Protein 6O19 (pdb70)

Organism: Schizosaccharomyces pombe (strain 972 / ATCC 24843) (NCBI:txid284812)

InterPro domains:
  IPR001138 Zn(2)Cys(6) fungal-type DNA-binding domain [PS50048] (291-318)
  IPR001138 Zn(2)Cys(6) fungal-type DNA-binding domain [SM00066] (286-329)
  IPR001138 Zn(2)Cys(6) fungal-type DNA-binding domain [cd00067] (288-319)
  IPR036864 Zn(2)-C6 fungal-type DNA-binding domain superfamily [G3DSA:4.10.240.10] (289-373)
  IPR036864 Zn(2)-C6 fungal-type DNA-binding domain superfamily [SSF57701] (282-324)
  IPR050335 ERT1/acuK gluconeogenesis transcription factor [PTHR47659] (65-733)

Structure (mmCIF, N/CA/C/O backbone):
data_6O19
#
_entry.id   6O19
#
_cell.length_a   53.169
_cell.length_b   37.581
_cell.length_c   57.564
_cell.angle_alpha   90.00
_cell.angle_beta   104.23
_cell.angle_gamma   90.00
#
_symmetry.space_group_name_H-M   'P 1 21 1'
#
loop_
_entity.id
_entity.type
_entity.pdbx_description
1 polymer 'Transcription factor Pho7'
2 polymer "DNA (5'-D(*TP*TP*AP*TP*TP*CP*GP*GP*AP*AP*AP*TP*TP*AP*AP*AP*AP*AP*CP*A)-3')"
3 polymer "DNA (5'-D(*GP*TP*TP*TP*TP*TP*AP*AP*TP*TP*TP*CP*CP*GP*AP*AP*TP*AP*AP*T)-3')"
4 non-polymer 'ZINC ION'
5 water water
#
loop_
_atom_site.group_PDB
_atom_site.id
_atom_site.type_symbol
_atom_site.label_atom_id
_atom_site.label_alt_id
_atom_site.label_comp_id
_atom_site.label_asym_id
_atom_site.label_entity_id
_atom_site.label_seq_id
_atom_site.pdbx_PDB_ins_code
_atom_site.Cartn_x
_atom_site.Cartn_y
_atom_site.Cartn_z
_atom_site.occupancy
_atom_site.B_iso_or_equiv
_atom_site.auth_seq_id
_atom_site.auth_comp_id
_atom_site.auth_asym_id
_atom_site.auth_atom_id
_atom_site.pdbx_PDB_model_num
ATOM 1 N N . SER A 1 1 ? -16.064 -14.740 10.733 1.00 30.25 0 SER A N 1
ATOM 2 C CA . SER A 1 1 ? -16.531 -13.402 10.391 1.00 31.53 0 SER A CA 1
ATOM 3 C C . SER A 1 1 ? -17.317 -13.451 9.088 1.00 31.50 0 SER A C 1
ATOM 4 O O . SER A 1 1 ? -16.941 -14.155 8.159 1.00 37.23 0 SER A O 1
ATOM 7 N N . GLY A 1 2 ? -18.416 -12.715 9.023 1.00 31.09 279 GLY A N 1
ATOM 8 C CA . GLY A 1 2 ? -19.135 -12.600 7.778 1.00 31.46 279 GLY A CA 1
ATOM 9 C C . GLY A 1 2 ? -18.334 -11.826 6.756 1.00 33.52 279 GLY A C 1
ATOM 10 O O . GLY A 1 2 ? -17.360 -11.136 7.059 1.00 37.51 279 GLY A O 1
ATOM 11 N N . LYS A 1 3 ? -18.769 -11.955 5.511 1.00 35.46 280 LYS A N 1
ATOM 12 C CA . LYS A 1 3 ? -18.124 -11.286 4.390 1.00 39.15 280 LYS A CA 1
ATOM 13 C C . LYS A 1 3 ? -18.493 -9.811 4.289 1.00 38.12 280 LYS A C 1
ATOM 14 O O . LYS A 1 3 ? -19.674 -9.457 4.303 1.00 38.89 280 LYS A O 1
ATOM 20 N N . VAL A 1 4 ? -17.487 -8.964 4.106 1.00 36.80 281 VAL A N 1
ATOM 21 C CA . VAL A 1 4 ? -17.696 -7.553 3.802 1.00 41.20 281 VAL A CA 1
ATOM 22 C C . VAL A 1 4 ? -17.773 -7.383 2.288 1.00 41.98 281 VAL A C 1
ATOM 23 O O . VAL A 1 4 ? -16.986 -7.984 1.548 1.00 43.19 281 VAL A O 1
ATOM 27 N N . LYS A 1 5 ? -18.735 -6.586 1.827 1.00 42.94 282 LYS A N 1
ATOM 28 C CA . LYS A 1 5 ? -18.914 -6.333 0.399 1.00 43.43 282 LYS A CA 1
ATOM 29 C C . LYS A 1 5 ? -17.721 -5.547 -0.134 1.00 38.65 282 LYS A C 1
ATOM 30 O O . LYS A 1 5 ? -17.512 -4.390 0.245 1.00 41.65 282 LYS A O 1
ATOM 36 N N . LYS A 1 6 ? -16.921 -6.180 -0.994 1.00 39.58 283 LYS A N 1
ATOM 37 C CA . LYS A 1 6 ? -15.820 -5.495 -1.669 1.00 37.16 283 LYS A CA 1
ATOM 38 C C . LYS A 1 6 ? -16.396 -4.514 -2.684 1.00 31.36 283 LYS A C 1
ATOM 39 O O . LYS A 1 6 ? -17.041 -4.929 -3.652 1.00 35.01 283 LYS A O 1
ATOM 45 N N . ARG A 1 7 ? -16.186 -3.214 -2.468 1.00 29.95 284 ARG A N 1
ATOM 46 C CA . ARG A 1 7 ? -16.478 -2.250 -3.522 1.00 26.86 284 ARG A CA 1
ATOM 47 C C . ARG A 1 7 ? -15.512 -2.491 -4.675 1.00 22.01 284 ARG A C 1
ATOM 48 O O . ARG A 1 7 ? -14.304 -2.291 -4.520 1.00 24.37 284 ARG A O 1
ATOM 56 N N . LEU A 1 8 ? -16.018 -2.943 -5.817 1.00 18.83 285 LEU A N 1
ATOM 57 C CA . LEU A 1 8 ? -15.136 -3.312 -6.915 1.00 18.84 285 LEU A CA 1
ATOM 58 C C . LEU A 1 8 ? -14.370 -2.085 -7.416 1.00 17.58 285 LEU A C 1
ATOM 59 O O . LEU A 1 8 ? -14.915 -0.981 -7.428 1.00 16.53 285 LEU A O 1
ATOM 64 N N . PRO A 1 9 ? -13.121 -2.245 -7.835 1.00 16.04 286 PRO A N 1
ATOM 65 C CA . PRO A 1 9 ? -12.458 -1.140 -8.539 1.00 14.39 286 PRO A CA 1
ATOM 66 C C . PRO A 1 9 ? -13.265 -0.729 -9.760 1.00 14.48 286 PRO A C 1
ATOM 67 O O . PRO A 1 9 ? -13.879 -1.562 -10.430 1.00 14.61 286 PRO A O 1
ATOM 71 N N . GLN A 1 10 ? -13.244 0.567 -10.064 1.00 13.26 287 GLN A N 1
ATOM 72 C CA . GLN A 1 10 ? -14.014 1.052 -11.197 1.00 13.92 287 GLN A CA 1
ATOM 73 C C . GLN A 1 10 ? -13.352 0.680 -12.519 1.00 13.43 287 GLN A C 1
ATOM 74 O O . GLN A 1 10 ? -12.133 0.493 -12.609 1.00 13.04 287 GLN A O 1
ATOM 80 N N . ALA A 1 11 ? -14.185 0.539 -13.543 1.00 10.54 288 ALA A N 1
ATOM 81 C CA . ALA A 1 11 ? -13.686 0.383 -14.900 1.00 11.31 288 ALA A CA 1
ATOM 82 C C . ALA A 1 11 ? -12.882 1.614 -15.303 1.00 11.77 288 ALA A C 1
ATOM 83 O O . ALA A 1 11 ? -13.154 2.734 -14.853 1.00 12.75 288 ALA A O 1
ATOM 85 N N . LYS A 1 12 ? -11.882 1.407 -16.166 1.00 10.75 289 LYS A N 1
ATOM 86 C CA . LYS A 1 12 ? -11.123 2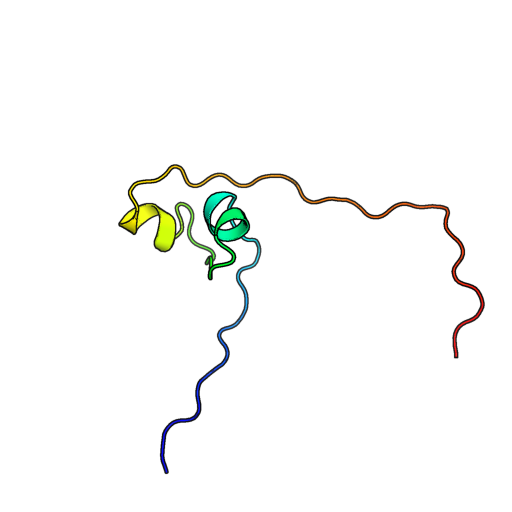.550 -16.676 1.00 12.78 289 LYS A CA 1
ATOM 87 C C . LYS A 1 12 ? -12.054 3.573 -17.301 1.00 14.28 289 LYS A C 1
ATOM 88 O O . LYS A 1 12 ? -11.891 4.780 -17.092 1.00 13.10 289 LYS A O 1
ATOM 94 N N . ARG A 1 13 ? -13.030 3.107 -18.079 1.00 11.65 290 ARG A N 1
ATOM 95 C CA . ARG A 1 13 ? -14.102 3.951 -18.581 1.00 10.39 290 ARG A CA 1
ATOM 96 C C . ARG A 1 13 ? -15.319 3.074 -18.846 1.00 11.57 290 ARG A C 1
ATOM 97 O O . ARG A 1 13 ? -15.200 1.867 -19.082 1.00 12.53 290 ARG A O 1
ATOM 105 N N . ALA A 1 14 ? -16.491 3.687 -18.805 1.00 10.98 291 ALA A N 1
ATOM 106 C CA . ALA A 1 14 ? -17.738 2.972 -19.020 1.00 11.26 291 ALA A CA 1
ATOM 107 C C . ALA A 1 14 ? -18.221 3.173 -20.449 1.00 11.91 291 ALA A C 1
ATOM 108 O O . ALA A 1 14 ? -18.106 4.263 -21.013 1.00 10.70 291 ALA A O 1
ATOM 110 N N . CYS A 1 15 ? -18.727 2.099 -21.041 1.00 10.54 292 CYS A N 1
ATOM 111 C CA . CYS A 1 15 ? -19.309 2.161 -22.367 1.00 10.68 292 CYS A CA 1
ATOM 112 C C . CYS A 1 15 ? -20.667 2.866 -22.322 1.00 9.87 292 CYS A C 1
ATOM 113 O O . CYS A 1 15 ? -21.261 3.076 -21.265 1.00 10.02 292 CYS A O 1
ATOM 116 N N . ALA A 1 16 ? -21.187 3.167 -23.509 1.00 11.13 293 ALA A N 1
ATOM 117 C CA . ALA A 1 16 ? -22.381 4.003 -23.589 1.00 11.29 293 ALA A CA 1
ATOM 118 C C . ALA A 1 16 ? -23.580 3.352 -22.904 1.00 11.90 293 ALA A C 1
ATOM 119 O O . ALA A 1 16 ? -24.372 4.046 -22.258 1.00 12.12 293 ALA A O 1
ATOM 121 N N . LYS A 1 17 ? -23.736 2.027 -23.019 1.00 12.21 294 LYS A N 1
ATOM 122 C CA . LYS A 1 17 ? -24.901 1.403 -22.399 1.00 12.94 294 LYS A CA 1
ATOM 123 C C . LYS A 1 17 ? -24.776 1.366 -20.880 1.00 11.09 294 LYS A C 1
ATOM 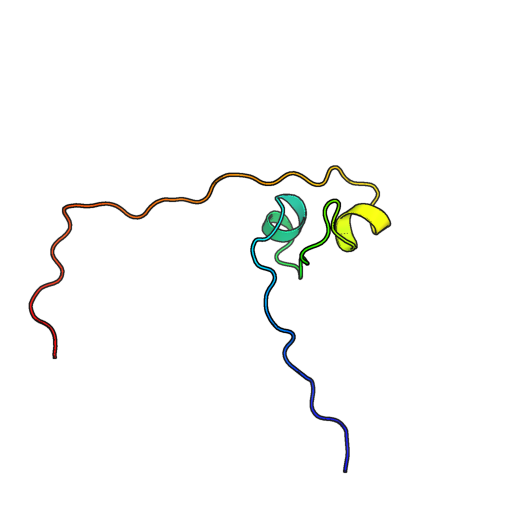124 O O . LYS A 1 17 ? -25.752 1.656 -20.173 1.00 12.99 294 LYS A O 1
ATOM 130 N N . CYS A 1 18 ? -23.590 1.048 -20.353 1.00 11.45 295 CYS A N 1
ATOM 131 C CA . CYS A 1 18 ? -23.409 1.101 -18.904 1.00 9.55 295 CYS A CA 1
ATOM 132 C C . CYS A 1 18 ? -23.578 2.522 -18.377 1.00 12.45 295 CYS A C 1
ATOM 133 O O . CYS A 1 18 ? -24.101 2.716 -17.273 1.00 11.36 295 CYS A O 1
ATOM 136 N N . GLN A 1 19 ? -23.160 3.521 -19.154 1.00 11.97 296 GLN A N 1
ATOM 137 C CA . GLN A 1 19 ? -23.412 4.907 -18.767 1.00 11.28 296 GLN A CA 1
ATOM 138 C C . GLN A 1 19 ? -24.908 5.196 -18.706 1.00 13.49 296 GLN A C 1
ATOM 139 O O . GLN A 1 19 ? -25.401 5.770 -17.725 1.00 12.07 296 GLN A O 1
ATOM 145 N N . LYS A 1 20 ? -25.648 4.806 -19.751 1.00 11.05 297 LYS A N 1
ATOM 146 C CA . LYS A 1 20 ? -27.084 5.077 -19.775 1.00 14.14 297 LYS A CA 1
ATOM 147 C C . LYS A 1 20 ? -27.797 4.377 -18.628 1.00 14.26 297 LYS A C 1
ATOM 148 O O . LYS A 1 20 ? -28.690 4.955 -17.998 1.00 15.48 297 LYS A O 1
ATOM 154 N N . ASP A 1 21 ? -27.413 3.136 -18.338 1.00 12.20 298 ASP A N 1
ATOM 155 C CA . ASP A 1 21 ? -28.083 2.345 -17.311 1.00 12.00 298 ASP A CA 1
ATOM 156 C C . ASP A 1 21 ? -27.597 2.643 -15.901 1.00 12.65 298 ASP A C 1
ATOM 157 O O . ASP A 1 21 ? -28.154 2.081 -14.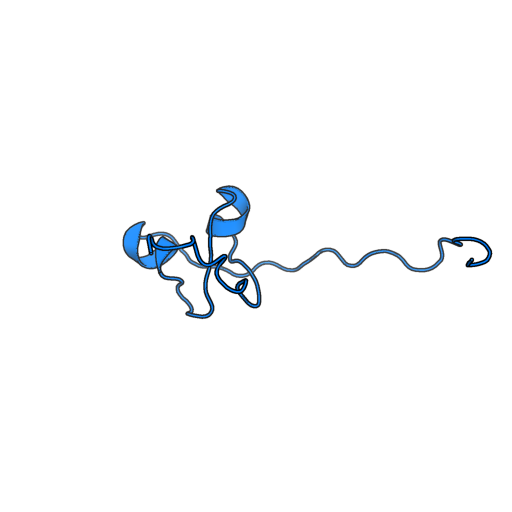948 1.00 12.15 298 ASP A O 1
ATOM 162 N N . ASN A 1 22 ? -26.562 3.470 -15.748 1.00 12.11 299 ASN A N 1
ATOM 163 C CA . ASN A 1 22 ? -25.873 3.676 -14.470 1.00 12.12 299 ASN A CA 1
ATOM 164 C C . ASN A 1 22 ? -25.468 2.351 -13.817 1.00 11.58 299 ASN A C 1
ATOM 165 O O . ASN A 1 22 ? -25.701 2.126 -12.629 1.00 12.38 299 ASN A O 1
ATOM 170 N N . LYS A 1 23 ? -24.830 1.470 -14.590 1.00 10.63 300 LYS A N 1
ATOM 171 C CA . LYS A 1 23 ? -24.441 0.160 -14.089 1.00 12.81 300 LYS A CA 1
ATOM 172 C C . LYS A 1 23 ? -22.932 -0.058 -14.267 1.00 12.70 300 LYS A C 1
ATOM 173 O O . LYS A 1 23 ? -22.226 0.749 -14.878 1.00 12.61 300 LYS A O 1
ATOM 179 N N . LYS A 1 24 ? -22.449 -1.184 -13.742 1.00 11.69 301 LYS A N 1
ATOM 180 C CA . LYS A 1 24 ? -21.020 -1.458 -13.615 1.00 10.68 301 LYS A CA 1
ATOM 181 C C . LYS A 1 24 ? -20.462 -1.944 -14.948 1.00 11.25 301 LYS A C 1
ATOM 182 O O . LYS A 1 24 ? -20.829 -3.023 -15.421 1.00 12.57 301 LYS A O 1
ATOM 188 N N . CYS A 1 25 ? -19.556 -1.169 -15.544 1.00 11.07 302 CYS A N 1
ATOM 189 C CA . CYS A 1 25 ? -18.858 -1.591 -16.755 1.00 9.66 302 CYS A CA 1
ATOM 190 C C . CYS A 1 25 ? -17.612 -2.389 -16.356 1.00 10.79 302 CYS A C 1
ATOM 191 O O . CYS A 1 25 ? -17.431 -2.758 -15.192 1.00 13.07 302 CYS A O 1
ATOM 194 N N . ASP A 1 26 ? -16.752 -2.704 -17.324 1.00 10.39 303 ASP A N 1
ATOM 195 C CA . ASP A 1 26 ? -15.479 -3.352 -17.026 1.00 10.72 303 ASP A CA 1
ATOM 196 C C . ASP A 1 26 ? -14.489 -2.958 -18.122 1.00 12.62 303 ASP A C 1
ATOM 197 O O . ASP A 1 26 ? -14.749 -2.044 -18.912 1.00 13.01 303 ASP A O 1
ATOM 202 N N . ASP A 1 27 ? -13.332 -3.617 -18.154 1.00 11.23 304 ASP A N 1
ATOM 203 C CA . ASP A 1 27 ? -12.289 -3.221 -19.089 1.00 12.88 304 ASP A CA 1
ATOM 204 C C . ASP A 1 27 ? -12.237 -4.105 -20.327 1.00 14.37 304 ASP A C 1
ATOM 205 O O . ASP A 1 27 ? -11.372 -3.894 -21.188 1.00 16.91 304 ASP A O 1
ATOM 210 N N . ALA A 1 28 ? -13.148 -5.070 -20.449 1.00 13.02 305 ALA A N 1
ATOM 211 C CA . ALA A 1 28 ? -13.305 -5.817 -21.688 1.00 13.13 305 ALA A CA 1
ATOM 212 C C . ALA A 1 28 ? -14.113 -5.005 -22.694 1.00 12.19 305 ALA A C 1
ATOM 213 O O . ALA A 1 28 ? -14.981 -4.206 -22.323 1.00 14.02 305 ALA A O 1
ATOM 215 N N . ARG A 1 29 ? -13.830 -5.223 -23.985 1.00 13.21 306 ARG A N 1
ATOM 216 C CA . ARG A 1 29 ? -14.641 -4.622 -25.039 1.00 12.75 306 ARG A CA 1
ATOM 217 C C . ARG A 1 29 ? -14.914 -5.671 -26.109 1.00 15.19 306 ARG A C 1
ATOM 218 O O . ARG A 1 29 ? -13.986 -6.078 -26.823 1.00 16.32 306 ARG A O 1
ATOM 226 N N . PRO A 1 30 ? -16.167 -6.136 -26.259 1.00 13.20 307 PRO A N 1
ATOM 227 C CA . PRO A 1 30 ? -17.353 -5.671 -25.525 1.00 9.95 307 PRO A CA 1
ATOM 228 C C . PRO A 1 30 ? -17.334 -6.005 -24.033 1.00 12.86 307 PRO A C 1
ATOM 229 O O . PRO A 1 30 ? -16.742 -7.007 -23.635 1.00 12.92 307 PRO A O 1
ATOM 233 N N . CYS A 1 31 ? -17.963 -5.153 -23.222 1.00 10.49 308 CYS A N 1
ATOM 234 C CA . CYS A 1 31 ? -18.001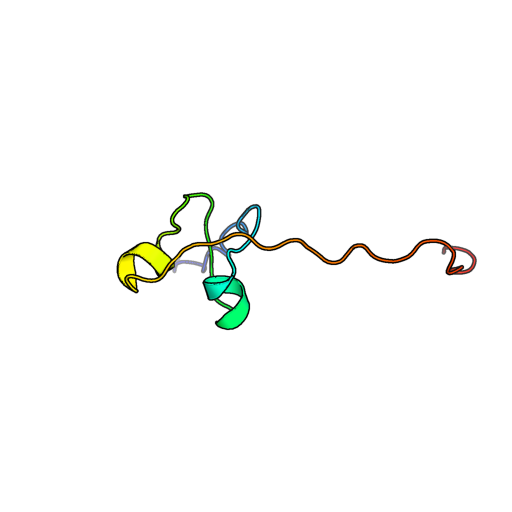 -5.388 -21.784 1.00 10.90 308 CYS A CA 1
ATOM 235 C C . CYS A 1 31 ? -18.974 -6.517 -21.461 1.00 12.63 308 CYS A C 1
ATOM 236 O O . CYS A 1 31 ? -19.791 -6.917 -22.290 1.00 12.54 308 CYS A O 1
ATOM 239 N N . GLN A 1 32 ? -18.879 -7.040 -20.236 1.00 11.51 309 GLN A N 1
ATOM 240 C CA . GLN A 1 32 ? -19.674 -8.227 -19.912 1.00 12.93 309 GLN A CA 1
ATOM 241 C C . GLN A 1 32 ? -21.169 -7.926 -19.956 1.00 13.99 309 GLN A C 1
ATOM 242 O O . GLN A 1 32 ? -21.962 -8.768 -20.395 1.00 13.81 309 GLN A O 1
ATOM 248 N N . ARG A 1 33 ? -21.579 -6.728 -19.537 1.00 12.32 310 ARG A N 1
ATOM 249 C CA . ARG A 1 33 ? -23.009 -6.423 -19.550 1.00 10.29 310 ARG A CA 1
ATOM 250 C C . ARG A 1 33 ? -23.547 -6.358 -20.974 1.00 12.56 310 ARG A C 1
ATOM 251 O O . ARG A 1 33 ? -24.698 -6.743 -21.224 1.00 14.11 310 ARG A O 1
ATOM 259 N N . CYS A 1 34 ? -22.740 -5.861 -21.918 1.00 12.10 311 CYS A N 1
ATOM 260 C CA . CYS A 1 34 ? -23.187 -5.783 -23.304 1.00 14.79 311 CYS A CA 1
ATOM 261 C C . CYS A 1 34 ? -23.242 -7.167 -23.952 1.00 14.31 311 CYS A C 1
ATOM 262 O O . CYS A 1 34 ? -24.142 -7.444 -24.759 1.00 14.45 311 CYS A O 1
ATOM 265 N N . ILE A 1 35 ? -22.303 -8.052 -23.605 1.00 13.06 312 ILE A N 1
ATOM 266 C CA . ILE A 1 35 ? -22.356 -9.417 -24.127 1.00 13.26 312 ILE A CA 1
ATOM 267 C C . ILE A 1 35 ? -23.652 -10.089 -23.695 1.00 14.49 312 ILE A C 1
ATOM 268 O O . ILE A 1 35 ? -24.380 -10.667 -24.515 1.00 14.08 312 ILE A O 1
ATOM 273 N N . LYS A 1 36 ? -23.974 -9.988 -22.405 1.00 14.45 313 LYS A N 1
ATOM 274 C CA . LYS A 1 36 ? -25.190 -10.614 -21.882 1.00 16.09 313 LYS A CA 1
ATOM 275 C C . LYS A 1 36 ? -26.447 -9.996 -22.483 1.00 16.66 313 LYS A C 1
ATOM 276 O O . LYS A 1 36 ? -27.386 -10.721 -22.838 1.00 21.64 313 LYS A O 1
ATOM 282 N N . ALA A 1 37 ? -26.487 -8.665 -22.617 1.00 14.07 314 ALA A N 1
ATOM 283 C CA . ALA A 1 37 ? -27.648 -7.960 -23.158 1.00 15.66 314 ALA A CA 1
ATOM 284 C C . ALA A 1 37 ? -27.740 -8.019 -24.676 1.00 17.24 314 ALA A C 1
ATOM 285 O O . ALA A 1 37 ? -28.771 -7.622 -25.231 1.00 16.96 314 ALA A O 1
ATOM 287 N N . LYS A 1 38 ? -26.696 -8.508 -25.351 1.00 15.38 315 LYS A N 1
ATOM 288 C CA . LYS A 1 38 ? -26.626 -8.548 -26.813 1.00 16.40 315 LYS A CA 1
ATOM 289 C C . LYS A 1 38 ? -26.756 -7.150 -27.414 1.00 18.62 315 LYS A C 1
ATOM 290 O O . LYS A 1 38 ? -27.420 -6.955 -28.431 1.00 17.95 315 LYS A O 1
ATOM 296 N N . THR A 1 39 ? -26.090 -6.172 -26.794 1.00 14.14 316 THR A N 1
ATOM 297 C CA . THR A 1 39 ? -26.166 -4.776 -27.201 1.00 16.18 316 THR A CA 1
ATOM 298 C C . THR A 1 39 ? -24.794 -4.281 -27.634 1.00 13.47 316 THR A C 1
ATOM 299 O O . THR A 1 39 ? -23.778 -4.642 -27.035 1.00 13.61 316 THR A O 1
ATOM 303 N N . ASP A 1 40 ? -24.779 -3.443 -28.667 1.00 12.84 317 ASP A N 1
ATOM 304 C CA . ASP A 1 40 ? -23.551 -2.811 -29.133 1.00 14.85 317 ASP A CA 1
ATOM 305 C C . ASP A 1 40 ? -22.815 -2.137 -27.980 1.00 14.67 317 ASP A C 1
ATOM 306 O O . ASP A 1 40 ? -23.408 -1.386 -27.200 1.00 14.88 317 ASP A O 1
ATOM 311 N N . CYS A 1 41 ? -21.523 -2.415 -27.866 1.00 11.74 318 CYS A N 1
ATOM 312 C CA . CYS A 1 41 ? -20.687 -1.853 -26.809 1.00 11.95 318 CYS A CA 1
ATOM 313 C C . CYS A 1 41 ? -19.786 -0.789 -27.432 1.00 12.93 318 CYS A C 1
ATOM 314 O O . CYS A 1 41 ? -18.797 -1.113 -28.105 1.00 14.18 318 CYS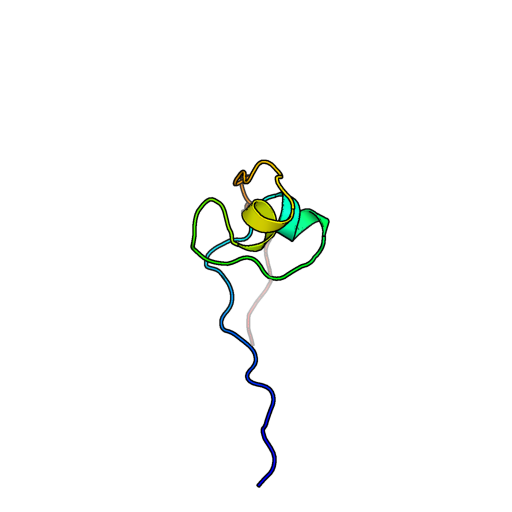 A O 1
ATOM 317 N N . ILE A 1 42 ? -20.128 0.484 -27.213 1.00 12.78 319 ILE A N 1
ATOM 318 C CA . ILE A 1 42 ? -19.457 1.612 -27.857 1.00 13.93 319 ILE A CA 1
ATOM 319 C C . ILE A 1 42 ? -18.920 2.536 -26.783 1.00 14.09 319 ILE A C 1
ATOM 320 O O . ILE A 1 42 ? -19.617 2.815 -25.798 1.00 13.53 319 ILE A O 1
ATOM 325 N N . ASP A 1 43 ? -17.713 3.062 -26.991 1.00 12.21 320 ASP A N 1
ATOM 326 C CA . ASP A 1 43 ? -17.165 4.109 -26.132 1.00 13.45 320 ASP A CA 1
ATOM 327 C C . ASP A 1 43 ? -17.412 5.489 -26.739 1.00 14.50 320 ASP A C 1
ATOM 328 O O . ASP A 1 43 ? -17.119 5.721 -27.918 1.00 14.80 320 ASP A O 1
ATOM 333 N N . LEU A 1 44 ? -17.934 6.397 -25.929 1.00 12.30 321 LEU A N 1
ATOM 334 C CA . LEU A 1 44 ? -18.210 7.764 -26.342 1.00 14.35 321 LEU A CA 1
ATOM 335 C C . LEU A 1 44 ? -17.308 8.740 -25.594 1.00 14.33 321 LEU A C 1
ATOM 336 O O . LEU A 1 44 ? -16.850 8.447 -24.486 1.00 14.80 321 LEU A O 1
ATOM 341 N N . PRO A 1 45 ? -17.036 9.917 -26.160 1.00 13.73 322 PRO A N 1
ATOM 342 C CA . PRO A 1 45 ? -16.050 10.812 -25.546 1.00 15.39 322 PRO A CA 1
ATOM 343 C C . PRO A 1 45 ? -16.577 11.521 -24.310 1.00 15.12 322 PRO A C 1
ATOM 344 O O . PRO A 1 45 ? -17.775 11.787 -24.167 1.00 14.87 322 PRO A O 1
ATOM 348 N N . ARG A 1 46 ? -15.647 11.828 -23.411 1.00 10.79 323 ARG A N 1
ATOM 349 C CA . ARG A 1 46 ? -15.989 12.532 -22.187 1.00 13.32 323 ARG A CA 1
ATOM 350 C C . ARG A 1 46 ? -16.018 14.039 -22.402 1.00 15.36 323 ARG A C 1
ATOM 351 O O . ARG A 1 46 ? -15.369 14.584 -23.295 1.00 15.42 323 ARG A O 1
ATOM 359 N N . LYS A 1 47 ? -16.783 14.707 -21.547 1.00 15.63 324 LYS A N 1
ATOM 360 C CA . LYS A 1 47 ? -16.737 16.158 -21.471 1.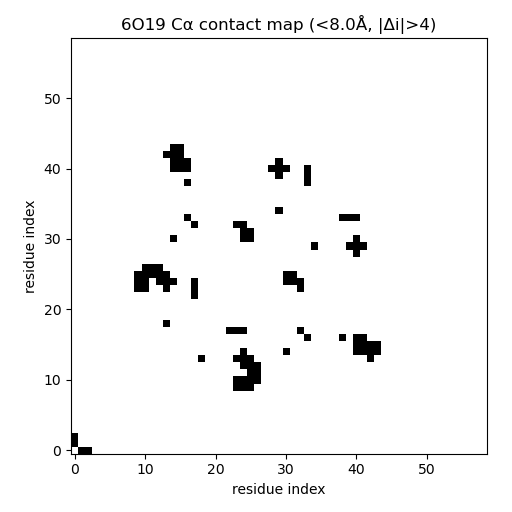00 15.25 324 LYS A CA 1
ATOM 361 C C . LYS A 1 47 ? -15.390 16.613 -20.925 1.00 17.98 324 LYS A C 1
ATOM 362 O O . LYS A 1 47 ? -14.846 16.020 -19.990 1.00 18.27 324 LYS A O 1
ATOM 368 N N . LYS A 1 48 ? -14.854 17.682 -21.499 1.00 15.79 325 LYS A N 1
ATOM 369 C CA . LYS A 1 48 ? -13.628 18.294 -21.008 1.00 19.37 325 LYS A CA 1
ATOM 370 C C . LYS A 1 48 ? -13.997 19.581 -20.292 1.00 15.46 325 LYS A C 1
ATOM 371 O O . LYS A 1 48 ? -14.540 20.496 -20.913 1.00 15.63 325 LYS A O 1
ATOM 377 N N . ARG A 1 49 ? -13.734 19.642 -18.988 1.00 16.38 326 ARG A N 1
ATOM 378 C CA . ARG A 1 49 ? -14.128 20.834 -18.253 1.00 16.63 326 ARG A CA 1
ATOM 379 C C . ARG A 1 49 ? -13.363 22.044 -18.774 1.00 16.55 326 ARG A C 1
ATOM 380 O O . ARG A 1 49 ? -12.266 21.912 -19.332 1.00 14.66 326 ARG A O 1
ATOM 388 N N . PRO A 1 50 ? -13.937 23.236 -18.656 1.00 15.17 327 PRO A N 1
ATOM 389 C CA . PRO A 1 50 ? -13.405 24.393 -19.373 1.00 16.33 327 PRO A CA 1
ATOM 390 C C . PRO A 1 50 ? -12.187 25.010 -18.710 1.00 15.66 327 PRO A C 1
ATOM 391 O O . PRO A 1 50 ? -11.921 24.840 -17.518 1.00 15.94 327 PRO A O 1
ATOM 395 N N . THR A 1 51 ? -11.456 25.750 -19.534 1.00 13.99 328 THR A N 1
ATOM 396 C CA . THR A 1 51 ? -10.341 26.585 -19.122 1.00 14.97 328 THR A CA 1
ATOM 397 C C . THR A 1 51 ? -10.822 28.023 -19.026 1.00 18.80 328 THR A C 1
ATOM 398 O O . THR A 1 51 ? -11.704 28.443 -19.782 1.00 20.48 328 THR A O 1
ATOM 402 N N . GLY A 1 52 ? -10.281 28.763 -18.068 1.00 16.91 329 GLY A N 1
ATOM 403 C CA . GLY A 1 52 ? -10.583 30.173 -17.959 1.00 16.60 329 GLY A CA 1
ATOM 404 C C . GLY A 1 52 ? -11.586 30.532 -16.894 1.00 16.67 329 GLY A C 1
ATOM 405 O O . GLY A 1 52 ? -12.106 31.655 -16.908 1.00 16.32 329 GLY A O 1
ATOM 406 N N . VAL A 1 53 ? -11.878 29.623 -15.968 1.00 16.95 330 VAL A N 1
ATOM 407 C CA . VAL A 1 53 ? -12.798 29.883 -14.868 1.00 14.97 330 VAL A CA 1
ATOM 408 C C . VAL A 1 53 ? -11.978 29.922 -13.585 1.00 16.80 330 VAL A C 1
ATOM 409 O O . VAL A 1 53 ? -11.520 28.878 -13.099 1.00 15.60 330 VAL A O 1
ATOM 413 N N . ARG A 1 54 ? -11.783 31.120 -13.036 1.00 15.05 331 ARG A N 1
ATOM 414 C CA . ARG A 1 54 ? -11.005 31.260 -11.812 1.00 16.74 331 ARG A CA 1
ATOM 415 C C . ARG A 1 54 ? -11.698 30.567 -10.651 1.00 16.24 331 ARG A C 1
ATOM 416 O O . ARG A 1 54 ? -12.926 30.466 -10.604 1.00 18.61 331 ARG A O 1
ATOM 424 N N . ARG A 1 55 ? -10.892 30.091 -9.704 1.00 16.02 332 ARG A N 1
ATOM 425 C CA . ARG A 1 55 ? -11.407 29.520 -8.467 1.00 16.43 332 ARG A CA 1
ATOM 426 C C . ARG A 1 55 ? -11.231 30.416 -7.255 1.00 18.15 332 ARG A C 1
ATOM 427 O O . ARG A 1 55 ? -12.025 30.321 -6.315 1.00 18.65 332 ARG A O 1
ATOM 435 N N . GLY A 1 56 ? -10.205 31.261 -7.241 1.00 16.34 333 GLY A N 1
ATOM 436 C CA . GLY A 1 56 ? -9.860 31.980 -6.040 1.00 16.35 333 GLY A CA 1
ATOM 437 C C . GLY A 1 56 ? -8.863 31.190 -5.217 1.00 19.82 333 GLY A C 1
ATOM 438 O O . GLY A 1 56 ? -8.630 29.998 -5.451 1.00 18.67 333 GLY A O 1
ATOM 439 N N . PRO A 1 57 ? -8.277 31.838 -4.214 1.00 18.61 334 PRO A N 1
ATOM 440 C CA . PRO A 1 57 ? -7.157 31.231 -3.483 1.00 17.49 334 PRO A CA 1
ATOM 441 C C . PRO A 1 57 ? -7.553 29.966 -2.734 1.00 20.79 334 PRO A C 1
ATOM 442 O O . PRO A 1 57 ? -8.684 29.812 -2.267 1.00 23.05 334 PRO A O 1
ATOM 446 N N . TYR A 1 58 ? -6.585 29.066 -2.610 1.00 19.58 335 TYR A N 1
ATOM 447 C CA . TYR A 1 58 ? -6.751 27.779 -1.956 1.00 20.06 335 TYR A CA 1
ATOM 448 C C . TYR A 1 58 ? -6.466 27.908 -0.465 1.00 22.93 335 TYR A C 1
ATOM 449 O O . TYR A 1 58 ? -5.823 28.857 -0.012 1.00 25.05 335 TYR A O 1
ATOM 458 N N . LYS A 1 59 ? -6.944 26.929 0.296 1.00 22.70 336 LYS A N 1
ATOM 459 C CA . LYS A 1 59 ? -6.839 26.966 1.753 1.00 27.91 336 LYS A CA 1
ATOM 460 C C . LYS A 1 59 ? -5.392 26.933 2.231 1.00 31.31 336 LYS A C 1
ATOM 461 O O . LYS A 1 59 ? -4.565 26.204 1.686 1.00 31.11 336 LYS A O 1
#

B-factor: mean 22.94, std 9.3, range [9.28, 53.42]

GO terms:
  GO:0000785 chromatin (C, IDA)
  GO:0000978 RNA polymerase II cis-regulatory region sequence-specific DNA binding (F, IDA)
  GO:0001228 DNA-binding transcription activator activity, RNA polymerase II-specific (F, IDA)
  GO:0000978 RNA polymerase II cis-regulatory region sequence-specific DNA binding (F, EXP)
  GO:0001228 DNA-binding transcription activator activity, RNA polymerase II-specific (F, EXP)
  GO:0000978 RNA polymerase II cis-regulatory region sequence-specific DNA binding (F, IMP)
  GO:0000978 RNA polymerase II cis-regulatory region sequence-specific DNA binding (F, HDA)
  GO:0001228 DNA-binding transcription activator activity, RNA polymerase II-specific (F, IMP)
  GO:0005829 cytosol (C, HDA)
  GO:0045944 positive regulation of transcription by RNA polymerase II (P, IMP)
  GO:001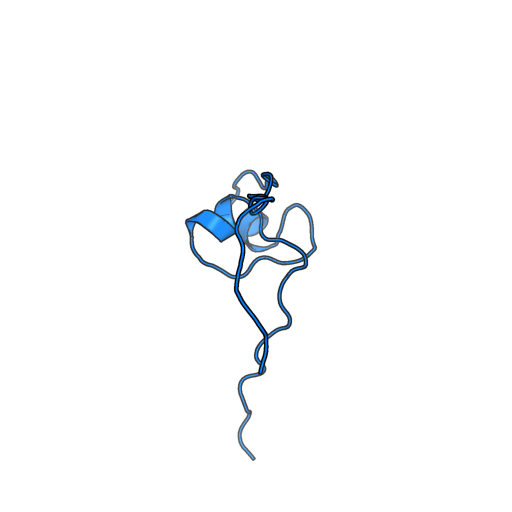6036 cellular response to phosphate starvation (P, IMP)
  GO:0030643 intracellular phosphate ion homeostasis (P, IMP)
  GO:0001162 RNA polymerase II intronic transcription regulatory region sequence-specific DNA binding (F, IPI)

Solvent-access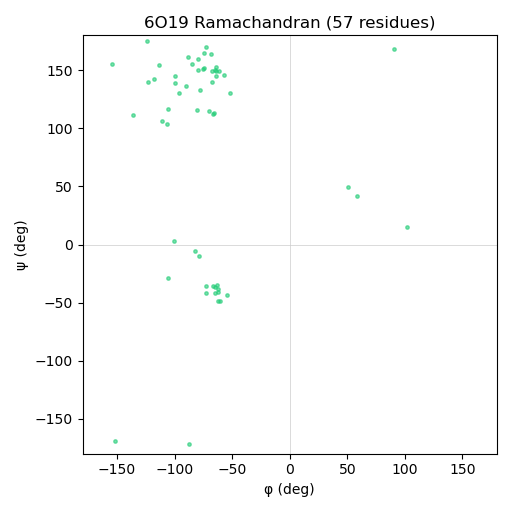ible surface area: 6228 Å² total; per-residue (Å²): 166,70,201,126,178,167,214,107,116,151,23,174,65,29,0,23,46,1,81,173,51,133,130,91,6,36,87,41,93,72,0,101,72,2,94,176,48,187,53,110,27,83,61,89,125,162,207,193,182,97,136,73,111,216,178,32,142,167,255

Secondary structure (DSSP, 8-state):
-PPP---PPPPSS--HHHHHHT----SSSS-HHHHHHT------PPP-PPSS-------

Foldseek 3Di:
DDDDDDPDDAAPDAWPVCVVVVHGFHPDVVTPVCVVVVHHTHHDDDDDDDPDDDDDDDD

Radius of gyration: 17.15 Å; Cα contacts (8 Å, |Δi|>4): 52; chains: 1; bounding box: 21×45×40 Å

Nearest PDB structures (foldseek):
  6e33-assembly1_A  TM=8.708E-01  e=1.866E-09  Schizosaccharomyces pombe 972h-
  1zme-assembly1_D  TM=8.641E-01  e=2.690E-02  Saccharomyces cerevisiae
  1ajy-assembly1_A  TM=6.979E-01  e=6.520E-02  Saccharomyces cerevisiae
  6gys-assembly1_B  TM=7.316E-01  e=1.064E+00  Saccharomyces cerevisiae

Sequence (59 aa):
SGKVKKRLPQAKRACAKCQKDNKKCDDARPCQRCIKAKTDCIDLPRKKRPTGVRRGPYK